Protein AF-A0A524L769-F1 (afdb_monomer_lite)

Sequence (145 aa):
MKTIKKTKAIEHPMEAVLDLDPGTTIVEYTEMLPAEVVKMPEYDAKDEEIEEKIEEVYSTAMGNVATVSDAMDLVEGKYKARIGEVTAAMLNVALGAVREKRELKKHKDQVSTISAGEGGAKTVNNNLIVADRNEILRILADRKA

Secondary structure (DSSP, 8-state):
---EEEEEE---TTGGGTTPPTT--EEEEEE-PPPP--PPPPPPHHHHHHHHHHHHHHHHHHHHHHHHHHHHHTS-HHHHHHHHHHHHHHHHHHHHHHHHHHHHHHHHHHHHHHHSSSS-------------HHHHHHHHHHTT-

Foldseek 3Di:
DDWDKDKAFAADPCCVVVVHDGRRDIDIDTDDDPPDPPPDPDQDPVNVVLVVVLVVLLVVLVVVLVVLVVVLVVDDPVVSVVSVVVSVVVSCVSVVVSVVSVVVVVVVVVVVVCCPPPPGDPPPPVPVPPDDPVVVVVVVVVVVD

Structure (mmCIF, N/CA/C/O backbone):
data_AF-A0A524L769-F1
#
_entry.id   AF-A0A524L769-F1
#
loop_
_atom_site.group_PDB
_atom_site.id
_atom_site.type_symbol
_atom_site.label_atom_id
_atom_site.label_alt_id
_atom_site.label_comp_id
_atom_site.label_asym_id
_atom_site.label_entity_id
_atom_site.label_seq_id
_atom_site.pdbx_PDB_ins_code
_atom_site.Cartn_x
_atom_site.Cartn_y
_atom_site.Cartn_z
_atom_site.occupancy
_atom_site.B_iso_or_equiv
_atom_site.auth_seq_id
_atom_site.auth_comp_id
_atom_site.auth_asym_id
_atom_site.auth_atom_id
_atom_site.pdbx_PDB_model_num
ATOM 1 N N . MET A 1 1 ? 24.247 -9.707 -30.945 1.00 44.47 1 MET A N 1
ATOM 2 C CA . MET A 1 1 ? 25.398 -10.584 -30.625 1.00 44.47 1 MET A CA 1
ATOM 3 C C . MET A 1 1 ? 26.538 -10.258 -31.578 1.00 44.47 1 MET A C 1
ATOM 5 O O . MET A 1 1 ? 26.382 -10.475 -32.772 1.00 44.47 1 MET A O 1
ATOM 9 N N . LYS A 1 2 ? 27.639 -9.673 -31.095 1.00 37.62 2 LYS A N 1
ATOM 10 C CA . LYS A 1 2 ? 28.839 -9.450 -31.917 1.00 37.62 2 LYS A CA 1
ATOM 11 C C . LYS A 1 2 ? 29.809 -10.604 -31.680 1.00 37.62 2 LYS A C 1
ATOM 13 O O . LYS A 1 2 ? 30.390 -10.704 -30.608 1.00 37.62 2 LYS A O 1
ATOM 18 N N . THR A 1 3 ? 29.959 -11.474 -32.669 1.00 39.75 3 THR A N 1
ATOM 19 C CA . THR A 1 3 ? 30.992 -12.511 -32.705 1.00 39.75 3 THR A CA 1
ATOM 20 C C . THR A 1 3 ? 32.289 -11.890 -33.210 1.00 39.75 3 THR A C 1
ATOM 22 O O . THR A 1 3 ? 32.374 -11.461 -34.358 1.00 39.75 3 THR A O 1
ATOM 25 N N . ILE A 1 4 ? 33.303 -11.812 -32.350 1.00 54.12 4 ILE A N 1
ATOM 26 C CA . ILE A 1 4 ? 34.654 -11.404 -32.744 1.00 54.12 4 ILE A CA 1
ATOM 27 C C . ILE A 1 4 ? 35.485 -12.681 -32.832 1.00 54.12 4 ILE A C 1
ATOM 29 O O . ILE A 1 4 ? 35.699 -13.355 -31.829 1.00 54.12 4 ILE A O 1
ATOM 33 N N . LYS A 1 5 ? 35.922 -13.030 -34.044 1.00 46.94 5 LYS A N 1
ATOM 34 C CA . LYS A 1 5 ? 36.807 -14.174 -34.275 1.00 46.94 5 LYS A CA 1
ATOM 35 C C . LYS A 1 5 ? 38.232 -13.786 -33.894 1.00 46.94 5 LYS A C 1
ATOM 37 O O . LYS A 1 5 ? 38.752 -12.799 -34.412 1.00 46.94 5 LYS A O 1
ATOM 42 N N . LYS A 1 6 ? 38.858 -14.548 -33.000 1.00 56.56 6 LYS A N 1
ATOM 43 C CA . LYS A 1 6 ? 40.292 -14.450 -32.716 1.00 56.56 6 LYS A CA 1
ATOM 44 C C . LYS A 1 6 ? 40.941 -15.810 -32.901 1.00 56.56 6 LYS A C 1
ATOM 46 O O . LYS A 1 6 ? 40.326 -16.854 -32.690 1.00 56.56 6 LYS A O 1
ATOM 51 N N . THR A 1 7 ? 42.202 -15.761 -33.288 1.00 51.00 7 THR A N 1
ATOM 52 C CA . THR A 1 7 ? 42.956 -16.919 -33.735 1.00 51.00 7 THR A CA 1
ATOM 53 C C . THR A 1 7 ? 44.138 -17.130 -32.797 1.00 51.00 7 THR A C 1
ATOM 55 O O . THR A 1 7 ? 44.878 -16.181 -32.536 1.00 51.00 7 THR A O 1
ATOM 58 N N . LYS A 1 8 ? 44.314 -18.345 -32.264 1.00 55.34 8 LYS A N 1
ATOM 59 C CA . LYS A 1 8 ? 45.454 -18.689 -31.402 1.00 55.34 8 LYS A CA 1
ATOM 60 C C . LYS A 1 8 ? 46.085 -19.997 -31.875 1.00 55.34 8 LYS A C 1
ATOM 62 O O . LYS A 1 8 ? 45.374 -20.938 -32.214 1.00 55.34 8 LYS A O 1
ATOM 67 N N . ALA A 1 9 ? 47.414 -20.034 -31.901 1.00 57.81 9 ALA A N 1
ATOM 68 C CA . ALA A 1 9 ? 48.171 -21.249 -32.170 1.00 57.81 9 ALA A CA 1
ATOM 69 C C . ALA A 1 9 ? 48.212 -22.119 -30.901 1.00 57.81 9 ALA A C 1
ATOM 71 O O . ALA A 1 9 ? 48.495 -21.605 -29.812 1.00 57.81 9 ALA A O 1
ATOM 72 N N . ILE A 1 10 ? 47.851 -23.396 -31.022 1.00 60.97 10 ILE A N 1
ATOM 73 C CA . ILE A 1 10 ? 47.797 -24.370 -29.922 1.00 60.97 10 ILE A CA 1
ATOM 74 C C . ILE A 1 10 ? 48.469 -25.659 -30.402 1.00 60.97 10 ILE A C 1
ATOM 76 O O . ILE A 1 10 ? 48.276 -26.055 -31.546 1.00 60.97 10 ILE A O 1
ATOM 80 N N . GLU A 1 11 ? 49.219 -26.323 -29.522 1.00 59.72 11 GLU A N 1
ATOM 81 C CA . GLU A 1 11 ? 49.783 -27.653 -29.782 1.00 59.72 11 GLU A CA 1
ATOM 82 C C . GLU A 1 11 ? 48.660 -28.693 -29.874 1.00 59.72 11 GLU A C 1
ATOM 84 O O . GLU A 1 11 ? 47.914 -28.913 -28.913 1.00 59.72 11 GLU A O 1
ATOM 89 N N . HIS A 1 12 ? 48.518 -29.326 -31.040 1.00 64.88 12 HIS A N 1
ATOM 90 C CA . HIS A 1 12 ? 47.491 -30.338 -31.273 1.00 64.88 12 HIS A CA 1
ATOM 91 C C . HIS A 1 12 ? 48.120 -31.740 -31.308 1.00 64.88 12 HIS A C 1
ATOM 93 O O . HIS A 1 12 ? 49.093 -31.957 -32.026 1.00 64.88 12 HIS A O 1
ATOM 99 N N . PRO A 1 13 ? 47.558 -32.750 -30.616 1.00 65.88 13 PRO A N 1
ATOM 100 C CA . PRO A 1 13 ? 48.168 -34.083 -30.521 1.00 65.88 13 PRO A CA 1
ATOM 101 C C . PRO A 1 13 ? 48.284 -34.826 -31.865 1.00 65.88 13 PRO A C 1
ATOM 103 O O . PRO A 1 13 ? 49.026 -35.798 -31.963 1.00 65.88 13 PRO A O 1
ATOM 106 N N . MET A 1 14 ? 47.572 -34.379 -32.908 1.00 65.25 14 MET A N 1
ATOM 107 C CA . MET A 1 14 ? 47.728 -34.910 -34.273 1.00 65.25 14 MET A CA 1
ATOM 108 C C . MET A 1 14 ? 48.871 -34.274 -35.079 1.00 65.25 14 MET A C 1
ATOM 110 O O . MET A 1 14 ? 49.163 -34.776 -36.159 1.00 65.25 14 MET A O 1
ATOM 114 N N . GLU A 1 15 ? 49.540 -33.226 -34.583 1.00 62.12 15 GLU A N 1
ATOM 115 C CA . GLU A 1 15 ? 50.701 -32.620 -35.265 1.00 62.12 15 GLU A CA 1
ATOM 116 C C . GLU A 1 15 ? 51.831 -33.642 -35.448 1.00 62.12 15 GLU A C 1
ATOM 118 O O . GLU A 1 15 ? 52.393 -33.755 -36.533 1.00 62.12 15 GLU A O 1
ATOM 123 N N . ALA A 1 16 ? 52.055 -34.489 -34.437 1.00 60.84 16 ALA A N 1
ATOM 124 C CA . ALA A 1 16 ? 53.049 -35.563 -34.470 1.00 60.84 16 ALA A CA 1
ATOM 125 C C . ALA A 1 16 ? 52.719 -36.705 -35.452 1.00 60.84 16 ALA A C 1
ATOM 127 O O . ALA A 1 16 ? 53.601 -37.476 -35.812 1.00 60.84 16 ALA A O 1
ATOM 128 N N . VAL A 1 17 ? 51.455 -36.848 -35.864 1.00 67.62 17 VAL A N 1
ATOM 129 C CA . VAL A 1 17 ? 51.024 -37.875 -36.833 1.00 67.62 17 VAL A CA 1
ATOM 130 C C . VAL A 1 17 ? 51.077 -37.340 -38.268 1.00 67.62 17 VAL A C 1
ATOM 132 O O . VAL A 1 17 ? 51.152 -38.117 -39.215 1.00 67.62 17 VAL A O 1
ATOM 135 N N . LEU A 1 18 ? 51.030 -36.016 -38.430 1.00 67.50 18 LEU A N 1
ATOM 136 C CA . LEU A 1 18 ? 50.965 -35.329 -39.719 1.00 67.50 18 LEU A CA 1
ATOM 137 C C . LEU A 1 18 ? 52.302 -34.677 -40.125 1.00 67.50 18 LEU A C 1
ATOM 139 O O . LEU A 1 18 ? 52.312 -33.928 -41.099 1.00 67.50 18 LEU A O 1
ATOM 143 N N . ASP A 1 19 ? 53.4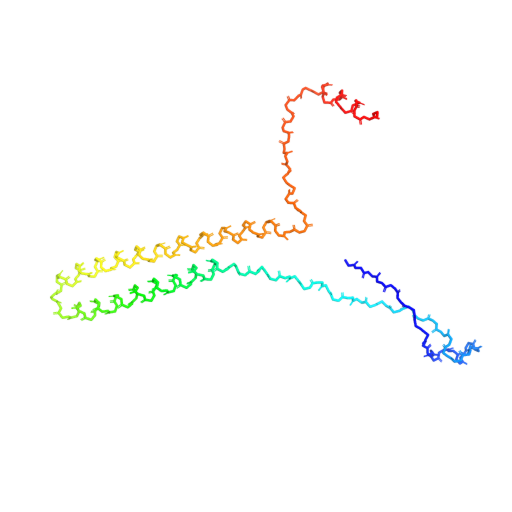00 -34.963 -39.410 1.00 65.19 19 ASP A N 1
ATOM 144 C CA . ASP A 1 19 ? 54.733 -34.355 -39.596 1.00 65.19 19 ASP A CA 1
ATOM 145 C C . ASP A 1 19 ? 54.690 -32.812 -39.634 1.00 65.19 19 ASP A C 1
ATOM 147 O O . ASP A 1 19 ? 55.316 -32.160 -40.471 1.00 65.19 19 ASP A O 1
ATOM 151 N N . LEU A 1 20 ? 53.919 -32.206 -38.725 1.00 68.25 20 LEU A N 1
ATOM 152 C CA . LEU A 1 20 ? 53.838 -30.752 -38.565 1.00 68.25 20 LEU A CA 1
ATOM 153 C C . LEU A 1 20 ? 54.640 -30.296 -37.340 1.00 68.25 20 LEU A C 1
ATOM 155 O O . LEU A 1 20 ? 54.657 -30.979 -36.315 1.00 68.25 20 LEU A O 1
ATOM 159 N N . ASP A 1 21 ? 55.285 -29.129 -37.440 1.00 61.91 21 ASP A N 1
ATOM 160 C CA . ASP A 1 21 ? 56.063 -28.559 -36.335 1.00 61.91 21 ASP A CA 1
ATOM 161 C C . ASP A 1 21 ? 55.159 -28.263 -35.116 1.00 61.91 21 ASP A C 1
ATOM 163 O O . ASP A 1 21 ? 54.046 -27.745 -35.295 1.00 61.91 21 ASP A O 1
ATOM 167 N N . PRO A 1 22 ? 55.613 -28.552 -33.878 1.00 58.53 22 PRO A N 1
ATOM 168 C CA . PRO A 1 22 ? 54.795 -28.398 -32.676 1.00 58.53 22 PRO A CA 1
ATOM 169 C C . PRO A 1 22 ? 54.291 -26.964 -32.483 1.00 58.53 22 PRO A C 1
ATOM 171 O O . PRO A 1 22 ? 55.069 -26.008 -32.506 1.00 58.53 22 PRO A O 1
ATOM 174 N N . GLY A 1 23 ? 52.984 -26.814 -32.268 1.00 60.16 23 GLY A N 1
ATOM 175 C CA . GLY A 1 23 ? 52.353 -25.525 -31.974 1.00 60.16 23 GLY A CA 1
ATOM 176 C C . GLY A 1 23 ? 52.073 -24.666 -33.205 1.00 60.16 23 GLY A C 1
ATOM 177 O O . GLY A 1 23 ? 51.853 -23.461 -33.073 1.00 60.16 23 GLY A O 1
ATOM 178 N N . THR A 1 24 ? 52.068 -25.262 -34.398 1.00 61.75 24 THR A N 1
ATOM 179 C CA . THR A 1 24 ? 51.734 -24.563 -35.648 1.00 61.75 24 THR A CA 1
ATOM 180 C C . THR A 1 24 ? 50.247 -24.634 -36.004 1.00 61.75 24 THR A C 1
ATOM 182 O O . THR A 1 24 ? 49.801 -23.903 -36.892 1.00 61.75 24 THR A O 1
ATOM 185 N N . THR A 1 25 ? 49.440 -25.432 -35.291 1.00 60.19 25 THR A N 1
ATOM 186 C CA . THR A 1 25 ? 47.998 -25.531 -35.544 1.00 60.19 25 THR A CA 1
ATOM 187 C C . THR A 1 25 ? 47.255 -24.297 -35.043 1.00 60.19 25 THR A C 1
ATOM 189 O O . THR A 1 25 ? 47.153 -24.002 -33.851 1.00 60.19 25 THR A O 1
ATOM 192 N N . ILE A 1 26 ? 46.690 -23.571 -36.000 1.00 59.56 26 ILE A N 1
ATOM 193 C CA . ILE A 1 26 ? 45.925 -22.352 -35.786 1.00 59.56 26 ILE A CA 1
ATOM 194 C C . ILE A 1 26 ? 44.456 -22.729 -35.549 1.00 59.56 26 ILE A C 1
ATOM 196 O O . ILE A 1 26 ? 43.769 -23.161 -36.473 1.00 59.56 26 ILE A O 1
ATOM 200 N N . VAL A 1 27 ? 43.959 -22.549 -34.322 1.00 58.06 27 VAL A N 1
ATOM 201 C CA . VAL A 1 27 ? 42.560 -22.841 -33.967 1.00 58.06 27 VAL A CA 1
ATOM 202 C C . VAL A 1 27 ? 41.785 -21.531 -33.784 1.00 58.06 27 VAL A C 1
ATOM 204 O O . VAL A 1 27 ? 42.218 -20.619 -33.072 1.00 58.06 27 VAL A O 1
ATOM 207 N N . GLU A 1 28 ? 40.626 -21.419 -34.441 1.00 51.47 28 GLU A N 1
ATOM 208 C CA . GLU A 1 28 ? 39.678 -20.319 -34.232 1.00 51.47 28 GLU A CA 1
ATOM 209 C C . GLU A 1 28 ? 38.855 -20.595 -32.966 1.00 51.47 28 GLU A C 1
ATOM 211 O O . GLU A 1 28 ? 38.049 -21.525 -32.933 1.00 51.47 28 GLU A O 1
ATOM 216 N N . TYR A 1 29 ? 39.031 -19.785 -31.920 1.00 55.81 29 TYR A N 1
ATOM 217 C CA . TYR A 1 29 ? 38.182 -19.848 -30.730 1.00 55.81 29 TYR A CA 1
ATOM 218 C C . TYR A 1 29 ? 37.183 -18.688 -30.753 1.00 55.81 29 TYR A C 1
ATOM 220 O O . TYR A 1 29 ? 37.550 -17.528 -30.953 1.00 55.81 29 TYR A O 1
ATOM 228 N N . THR A 1 30 ? 35.899 -19.003 -30.579 1.00 50.88 30 THR A N 1
ATOM 229 C CA . THR A 1 30 ? 34.820 -18.007 -30.567 1.00 50.88 30 THR A CA 1
ATOM 230 C C . THR A 1 30 ? 34.489 -17.658 -29.120 1.00 50.88 30 THR A C 1
ATOM 232 O O . THR A 1 30 ? 33.782 -18.403 -28.447 1.00 50.88 30 THR A O 1
ATOM 235 N N . GLU A 1 31 ? 34.988 -16.524 -28.627 1.00 50.75 31 GLU A N 1
ATOM 236 C CA . GLU A 1 31 ? 34.566 -15.993 -27.328 1.00 50.75 31 GLU A CA 1
ATOM 237 C C . GLU A 1 31 ? 33.164 -15.385 -27.453 1.00 50.75 31 GLU A C 1
ATOM 239 O O . GLU A 1 31 ? 32.954 -14.388 -28.149 1.00 50.75 31 GLU A O 1
ATOM 244 N N . MET A 1 32 ? 32.185 -15.992 -26.776 1.00 48.03 32 MET A N 1
ATOM 245 C CA . MET A 1 32 ? 30.890 -15.357 -26.552 1.00 48.03 32 MET A CA 1
ATOM 246 C C . MET A 1 32 ? 31.055 -14.324 -25.436 1.00 48.03 32 MET A C 1
ATOM 248 O O . MET A 1 32 ? 31.162 -14.681 -24.265 1.00 48.03 32 MET A O 1
ATOM 252 N N . LEU A 1 33 ? 31.079 -13.038 -25.790 1.00 54.78 33 LEU A N 1
ATOM 253 C CA . LEU A 1 33 ? 30.897 -11.974 -24.804 1.00 54.78 33 LEU A CA 1
ATOM 254 C C . LEU A 1 33 ? 29.509 -12.158 -24.158 1.00 54.78 33 LEU A C 1
ATOM 256 O O . LEU A 1 33 ? 28.531 -12.306 -24.902 1.00 54.78 33 LEU A O 1
ATOM 260 N N . PRO A 1 34 ? 29.392 -12.171 -22.817 1.00 51.56 34 PRO A N 1
ATOM 261 C CA . PRO A 1 34 ? 28.091 -12.205 -22.165 1.00 51.56 34 PRO A CA 1
ATOM 262 C C . PRO A 1 34 ? 27.284 -10.986 -22.615 1.00 51.56 34 PRO A C 1
ATOM 264 O O . PRO A 1 34 ? 27.828 -9.888 -22.751 1.00 51.56 34 PRO A O 1
ATOM 267 N N . ALA A 1 35 ? 26.002 -11.210 -22.912 1.00 55.25 35 ALA A N 1
ATOM 268 C CA . ALA A 1 35 ? 25.076 -10.164 -23.318 1.00 55.25 35 ALA A CA 1
ATOM 269 C C . ALA A 1 35 ? 25.162 -8.986 -22.339 1.00 55.25 35 ALA A C 1
ATOM 271 O O . ALA A 1 35 ? 25.220 -9.190 -21.126 1.00 55.25 35 ALA A O 1
ATOM 272 N N . GLU A 1 36 ? 25.214 -7.777 -22.894 1.00 58.53 36 GLU A N 1
ATOM 273 C CA . GLU A 1 36 ? 25.216 -6.523 -22.152 1.00 58.53 36 GLU A CA 1
ATOM 274 C C . GLU A 1 36 ? 24.122 -6.597 -21.083 1.00 58.53 36 GLU A C 1
ATOM 276 O O . GLU A 1 36 ? 22.958 -6.855 -21.397 1.00 58.53 36 GLU A O 1
ATOM 281 N N . VAL A 1 37 ? 24.529 -6.510 -19.813 1.00 56.38 37 VAL A N 1
ATOM 282 C CA . VAL A 1 37 ? 23.626 -6.613 -18.666 1.00 56.38 37 VAL A CA 1
ATOM 283 C C . VAL A 1 37 ? 22.526 -5.589 -18.889 1.00 56.38 37 VAL A C 1
ATOM 285 O O . VAL A 1 37 ? 22.801 -4.389 -18.890 1.00 56.38 37 VAL A O 1
ATOM 288 N N . VAL A 1 38 ? 21.305 -6.071 -19.131 1.00 55.56 38 VAL A N 1
ATOM 289 C CA . VAL A 1 38 ? 20.113 -5.234 -19.255 1.00 55.56 38 VAL A CA 1
ATOM 290 C C . VAL A 1 38 ? 20.066 -4.396 -17.987 1.00 55.56 38 VAL A C 1
ATOM 292 O O . VAL A 1 38 ? 19.811 -4.925 -16.903 1.00 55.56 38 VAL A O 1
ATOM 295 N N . LYS A 1 39 ? 20.418 -3.112 -18.100 1.00 55.25 39 LYS A N 1
ATOM 296 C CA . LYS A 1 39 ? 20.390 -2.193 -16.968 1.00 55.25 39 LYS A CA 1
ATOM 297 C C . LYS A 1 39 ? 18.958 -2.194 -16.457 1.00 55.25 39 LYS A C 1
ATOM 299 O O . LYS A 1 39 ? 18.042 -1.846 -17.203 1.00 55.25 39 LYS A O 1
ATOM 304 N N . MET A 1 40 ? 18.767 -2.646 -15.218 1.00 53.84 40 MET A N 1
ATOM 305 C CA . MET A 1 40 ? 17.486 -2.465 -14.544 1.00 53.84 40 MET A CA 1
ATOM 306 C C . MET A 1 40 ? 17.141 -0.975 -14.616 1.00 53.84 40 MET A C 1
ATOM 308 O O . MET A 1 40 ? 18.054 -0.153 -14.487 1.00 53.84 40 MET A O 1
ATOM 312 N N . PRO A 1 41 ? 15.872 -0.618 -14.873 1.00 60.44 41 PRO A N 1
ATOM 313 C CA . PRO A 1 41 ? 15.476 0.779 -14.872 1.00 60.44 41 PRO A CA 1
ATOM 314 C C . PRO A 1 41 ? 15.866 1.376 -13.517 1.00 60.44 41 PRO A C 1
ATOM 316 O O . PRO A 1 41 ? 15.485 0.847 -12.472 1.00 60.44 41 PRO A O 1
ATOM 319 N N . GLU A 1 42 ? 16.694 2.419 -13.541 1.00 61.12 42 GLU A N 1
ATOM 320 C CA . GLU A 1 42 ? 17.061 3.157 -12.336 1.00 61.12 42 GLU A CA 1
ATOM 321 C C . GLU A 1 42 ? 15.774 3.734 -11.737 1.00 61.12 42 GLU A C 1
ATOM 323 O O . GLU A 1 42 ? 15.000 4.395 -12.435 1.00 61.12 42 GLU A O 1
ATOM 328 N N . TYR A 1 43 ? 15.519 3.435 -10.462 1.00 59.28 43 TYR A N 1
ATOM 329 C CA . TYR A 1 43 ? 14.464 4.100 -9.705 1.00 59.28 43 TYR A CA 1
ATOM 330 C C . TYR A 1 43 ? 14.763 5.602 -9.705 1.00 59.28 43 TYR A C 1
ATOM 332 O O . TYR A 1 43 ? 15.849 6.021 -9.305 1.00 59.28 43 TYR A O 1
ATOM 340 N N . ASP A 1 44 ? 13.818 6.410 -10.183 1.00 70.00 44 ASP A N 1
ATOM 341 C CA . ASP A 1 44 ? 13.911 7.864 -10.071 1.00 70.00 44 ASP A CA 1
ATOM 342 C C . ASP A 1 44 ? 13.810 8.237 -8.582 1.00 70.00 44 ASP A C 1
ATOM 344 O O . ASP A 1 44 ? 13.032 7.630 -7.842 1.00 70.00 44 ASP A O 1
ATOM 348 N N . ALA A 1 45 ? 14.539 9.263 -8.139 1.00 69.94 45 ALA A N 1
ATOM 349 C CA . ALA A 1 45 ? 14.466 9.781 -6.769 1.00 69.94 45 ALA A CA 1
ATOM 350 C C . ALA A 1 45 ? 13.020 10.125 -6.353 1.00 69.94 45 ALA A C 1
ATOM 352 O O . ALA A 1 45 ? 12.653 10.044 -5.184 1.00 69.94 45 ALA A O 1
ATOM 353 N N . LYS A 1 46 ? 12.165 10.462 -7.327 1.00 69.00 46 LYS A N 1
ATOM 354 C CA . LYS A 1 46 ? 10.729 10.677 -7.102 1.00 69.00 46 LYS A CA 1
ATOM 355 C C . LYS A 1 46 ? 9.939 9.397 -6.840 1.00 69.00 46 LYS A C 1
ATOM 357 O O . LYS A 1 46 ? 8.925 9.456 -6.151 1.00 69.00 46 LYS A O 1
ATOM 362 N N . ASP A 1 47 ? 10.344 8.267 -7.411 1.00 72.62 47 ASP A N 1
ATOM 363 C CA . ASP A 1 47 ? 9.671 6.987 -7.175 1.00 72.62 47 ASP A CA 1
ATOM 364 C C . ASP A 1 47 ? 9.975 6.471 -5.765 1.00 72.62 47 ASP A C 1
ATOM 366 O O . ASP A 1 47 ? 9.068 5.975 -5.099 1.00 72.62 47 ASP A O 1
ATOM 370 N N . GLU A 1 48 ? 11.206 6.673 -5.288 1.00 78.31 48 GLU A N 1
ATOM 371 C CA . GLU A 1 48 ? 11.609 6.402 -3.902 1.00 78.31 48 GLU A CA 1
ATOM 372 C C . GLU A 1 48 ? 10.832 7.286 -2.909 1.00 78.31 48 GLU A C 1
ATOM 374 O O . GLU A 1 48 ? 10.212 6.769 -1.982 1.00 78.31 48 GLU A O 1
ATOM 379 N N . GLU A 1 49 ? 10.728 8.595 -3.171 1.00 75.62 49 GLU A N 1
ATOM 380 C CA . GLU A 1 49 ? 9.930 9.528 -2.354 1.00 75.62 49 GLU A CA 1
ATOM 381 C C . GLU A 1 49 ? 8.434 9.143 -2.308 1.00 75.62 49 GLU A C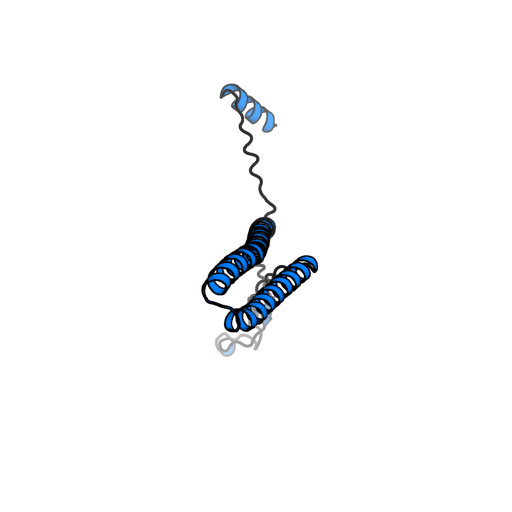 1
ATOM 383 O O . GLU A 1 49 ? 7.751 9.322 -1.296 1.00 75.62 49 GLU A O 1
ATOM 388 N N . ILE A 1 50 ? 7.880 8.627 -3.411 1.00 76.50 50 ILE A N 1
ATOM 389 C CA . ILE A 1 50 ? 6.486 8.163 -3.454 1.00 76.50 50 ILE A CA 1
ATOM 390 C C . ILE A 1 50 ? 6.306 6.897 -2.616 1.00 76.50 50 ILE A C 1
ATOM 392 O O . ILE A 1 50 ? 5.281 6.770 -1.944 1.00 76.50 50 ILE A O 1
ATOM 396 N N . GLU A 1 51 ? 7.262 5.972 -2.662 1.00 79.69 51 GLU A N 1
ATOM 397 C CA . GLU A 1 51 ? 7.221 4.721 -1.905 1.00 79.69 51 GLU A CA 1
ATOM 398 C C . GLU A 1 51 ? 7.345 4.978 -0.400 1.00 79.69 51 GLU A C 1
ATOM 400 O O . GLU A 1 51 ? 6.516 4.487 0.367 1.00 79.69 51 GLU A O 1
ATOM 405 N N . GLU A 1 52 ? 8.263 5.860 -0.001 1.00 84.62 52 GLU A N 1
ATOM 406 C CA . GLU A 1 52 ? 8.419 6.309 1.386 1.00 84.62 52 GLU A CA 1
ATOM 407 C C . GLU A 1 52 ? 7.126 6.949 1.915 1.00 84.62 52 GLU A C 1
ATOM 409 O O . GLU A 1 52 ? 6.604 6.552 2.956 1.00 84.62 52 GLU A O 1
ATOM 414 N N . LYS A 1 53 ? 6.514 7.865 1.150 1.00 81.25 53 LYS A N 1
ATOM 415 C CA . LYS A 1 53 ? 5.230 8.483 1.534 1.00 81.25 53 LYS A CA 1
ATOM 416 C C . LYS A 1 53 ? 4.082 7.478 1.615 1.00 81.25 53 LYS A C 1
ATOM 418 O O . LYS A 1 53 ? 3.138 7.688 2.374 1.00 81.25 53 LYS A O 1
ATOM 423 N N . ILE A 1 54 ? 4.094 6.420 0.804 1.00 83.25 54 ILE A N 1
ATOM 424 C CA . ILE A 1 54 ? 3.082 5.358 0.883 1.00 83.25 54 ILE A CA 1
ATOM 425 C C . ILE A 1 54 ? 3.243 4.577 2.189 1.00 83.25 54 ILE A C 1
ATOM 427 O O . ILE A 1 54 ? 2.246 4.310 2.864 1.00 83.25 54 ILE A O 1
ATOM 431 N N . GLU A 1 55 ? 4.477 4.235 2.551 1.00 84.69 55 GLU A N 1
ATOM 432 C CA . GLU A 1 55 ? 4.788 3.533 3.793 1.00 84.69 55 GLU A CA 1
ATOM 433 C C . GLU A 1 55 ? 4.475 4.393 5.027 1.00 84.69 55 GLU A C 1
ATOM 435 O O . GLU A 1 55 ? 3.876 3.909 5.992 1.00 84.69 55 GLU A O 1
ATOM 440 N N . GLU A 1 56 ? 4.763 5.693 4.968 1.00 87.06 56 GLU A N 1
ATOM 441 C CA . GLU A 1 56 ? 4.404 6.662 6.006 1.00 87.06 56 GLU A CA 1
ATOM 442 C C . GLU A 1 56 ? 2.880 6.754 6.189 1.00 87.06 56 GLU A C 1
ATOM 444 O O . GLU A 1 56 ? 2.370 6.647 7.307 1.00 87.06 56 GLU A O 1
ATOM 449 N N . VAL A 1 57 ? 2.115 6.889 5.098 1.00 85.69 57 VAL A N 1
ATOM 450 C CA . VAL A 1 57 ? 0.644 6.957 5.165 1.00 85.69 57 VAL A CA 1
ATOM 451 C C . VAL A 1 57 ? 0.058 5.652 5.702 1.00 85.69 57 VAL A C 1
ATOM 453 O O . VAL A 1 57 ? -0.868 5.684 6.514 1.00 85.69 57 VAL A O 1
ATOM 456 N N . TYR A 1 58 ? 0.596 4.503 5.289 1.00 85.81 58 TYR A N 1
ATOM 457 C CA . TYR A 1 58 ? 0.149 3.200 5.773 1.00 85.81 58 TYR A CA 1
ATOM 458 C C . TYR A 1 58 ? 0.440 3.006 7.265 1.00 85.81 58 TYR A C 1
ATOM 460 O O . TYR A 1 58 ? -0.460 2.638 8.023 1.00 85.81 58 TYR A O 1
ATOM 468 N N . SER A 1 59 ? 1.671 3.283 7.700 1.00 87.88 59 SER A N 1
ATOM 469 C CA . SER A 1 59 ? 2.074 3.153 9.104 1.00 87.88 59 SER A CA 1
ATOM 470 C C . SER A 1 59 ? 1.291 4.108 10.005 1.00 87.88 59 SER A C 1
ATOM 472 O O . SER A 1 59 ? 0.774 3.687 11.039 1.00 87.88 59 SER A O 1
ATOM 474 N N . THR A 1 60 ? 1.094 5.354 9.570 1.00 87.81 60 THR A N 1
ATOM 475 C CA . THR A 1 60 ? 0.288 6.349 10.290 1.00 87.81 60 THR A CA 1
ATOM 476 C C . THR A 1 60 ? -1.180 5.929 10.378 1.00 87.81 60 THR A C 1
ATOM 478 O O . THR A 1 60 ? -1.787 6.016 11.446 1.00 87.81 60 THR A O 1
ATOM 481 N N . ALA A 1 61 ? -1.769 5.430 9.285 1.00 85.56 61 ALA A N 1
ATOM 482 C CA . ALA A 1 61 ? -3.153 4.959 9.284 1.00 85.56 61 ALA A CA 1
ATOM 483 C C . ALA A 1 61 ? -3.348 3.753 10.216 1.00 85.56 61 ALA A C 1
ATOM 485 O O . ALA A 1 61 ? -4.290 3.740 11.006 1.00 85.56 61 ALA A O 1
ATOM 486 N N . MET A 1 62 ? -2.444 2.771 10.172 1.00 87.56 62 MET A N 1
ATOM 487 C CA . MET A 1 62 ? -2.502 1.599 11.052 1.00 87.56 62 MET A CA 1
ATOM 488 C C . MET A 1 62 ? -2.256 1.965 12.519 1.00 87.56 62 MET A C 1
ATOM 490 O O . MET A 1 62 ? -2.958 1.462 13.395 1.00 87.56 62 MET A O 1
ATOM 494 N N . GLY A 1 63 ? -1.331 2.890 12.793 1.00 88.94 63 GLY A N 1
ATOM 495 C CA . GLY A 1 63 ? -1.101 3.424 14.136 1.00 88.94 63 GLY A CA 1
ATOM 496 C C . GLY A 1 63 ? -2.337 4.128 14.701 1.00 88.94 63 GLY A C 1
ATOM 497 O O . GLY A 1 63 ? -2.719 3.894 15.846 1.00 88.94 63 GLY A O 1
ATOM 498 N N . ASN A 1 64 ? -3.028 4.924 13.882 1.00 86.75 64 ASN A N 1
ATOM 499 C CA . ASN A 1 64 ? -4.278 5.575 14.279 1.00 86.75 64 ASN A CA 1
ATOM 500 C C . ASN A 1 64 ? -5.410 4.571 14.530 1.00 86.75 64 ASN A C 1
ATOM 502 O O . ASN A 1 64 ? -6.188 4.744 15.462 1.00 86.75 64 ASN A O 1
ATOM 506 N N . VAL A 1 65 ? -5.512 3.502 13.737 1.00 88.56 65 VAL A N 1
ATOM 507 C CA . VAL A 1 65 ? -6.511 2.458 14.004 1.00 88.56 65 VAL A CA 1
ATOM 508 C C . VAL A 1 65 ? -6.202 1.707 15.293 1.00 88.56 65 VAL A C 1
ATOM 510 O O . VAL A 1 65 ? -7.136 1.412 16.033 1.00 88.56 65 VAL A O 1
ATOM 513 N N . ALA A 1 66 ? -4.933 1.441 15.606 1.00 87.94 66 ALA A N 1
ATOM 514 C CA . ALA A 1 66 ? -4.556 0.819 16.873 1.00 87.94 66 ALA A CA 1
ATOM 515 C C . ALA A 1 66 ? -4.967 1.687 18.075 1.00 87.94 66 ALA A C 1
ATOM 517 O O . ALA A 1 66 ? -5.682 1.212 18.953 1.00 87.94 66 ALA A O 1
ATOM 518 N N . THR A 1 67 ? -4.630 2.982 18.066 1.00 89.06 67 THR A N 1
ATOM 519 C CA . THR A 1 67 ? -4.993 3.894 19.167 1.00 89.06 67 THR A CA 1
ATOM 520 C C . THR A 1 67 ? -6.505 4.058 19.320 1.00 89.06 67 THR A C 1
ATOM 522 O O . THR A 1 67 ? -7.023 4.093 20.438 1.00 89.06 67 THR A O 1
ATOM 525 N N . VAL A 1 68 ? -7.242 4.118 18.207 1.00 87.06 68 VAL A N 1
ATOM 526 C CA . VAL A 1 68 ? -8.707 4.187 18.240 1.00 87.06 68 VAL A CA 1
ATOM 527 C C . VAL A 1 68 ? -9.318 2.862 18.692 1.00 87.06 68 VAL A C 1
ATOM 529 O O . VAL A 1 68 ? -10.321 2.884 19.399 1.00 87.06 68 VAL A O 1
ATOM 532 N N . SER A 1 69 ? -8.719 1.719 18.350 1.00 86.25 69 SER A N 1
ATOM 533 C CA . SER A 1 69 ? -9.183 0.402 18.808 1.00 86.25 69 SER A CA 1
ATOM 534 C C . SER A 1 69 ? -9.044 0.261 20.323 1.00 86.25 69 SER A C 1
ATOM 536 O O . SER A 1 69 ? -10.006 -0.135 20.979 1.00 86.25 69 SER A O 1
ATOM 538 N N . ASP A 1 70 ? -7.917 0.699 20.887 1.00 87.31 70 ASP A N 1
ATOM 539 C CA . ASP A 1 70 ? -7.705 0.722 22.339 1.00 87.31 70 ASP A CA 1
ATOM 540 C C . ASP A 1 70 ? -8.731 1.629 23.040 1.00 87.31 70 ASP A C 1
ATOM 542 O O . ASP A 1 70 ? -9.322 1.267 24.060 1.00 87.31 70 ASP A O 1
ATOM 546 N N . ALA A 1 71 ? -9.012 2.804 22.464 1.00 84.94 71 ALA A N 1
ATOM 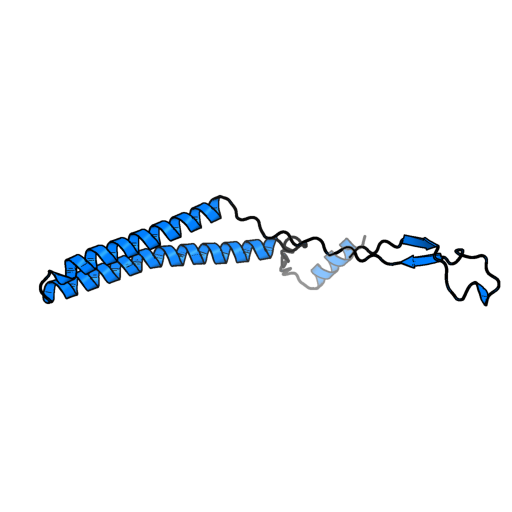547 C CA . ALA A 1 71 ? -10.033 3.710 22.986 1.00 84.94 71 ALA A CA 1
ATOM 548 C C . ALA A 1 71 ? -11.458 3.140 22.844 1.00 84.94 71 ALA A C 1
ATOM 550 O O . ALA A 1 71 ? -12.310 3.379 23.700 1.00 84.94 71 ALA A O 1
ATOM 551 N N . MET A 1 72 ? -11.733 2.372 21.786 1.00 85.69 72 MET A N 1
ATOM 552 C CA . MET A 1 72 ? -13.032 1.742 21.529 1.00 85.69 72 MET A CA 1
ATOM 553 C C . MET A 1 72 ? -13.381 0.652 22.545 1.00 85.69 72 MET A C 1
ATOM 555 O O . MET A 1 72 ? -14.567 0.394 22.765 1.00 85.69 72 MET A O 1
ATOM 559 N N . ASP A 1 73 ? -12.394 0.011 23.166 1.00 84.31 73 ASP A N 1
ATOM 560 C CA . ASP A 1 73 ? -12.633 -1.012 24.187 1.00 84.31 73 ASP A CA 1
ATOM 561 C C . ASP A 1 73 ? -13.169 -0.441 25.505 1.00 84.31 73 ASP A C 1
ATOM 563 O O . ASP A 1 73 ? -13.844 -1.150 26.250 1.00 84.31 73 ASP A O 1
ATOM 567 N N . LEU A 1 74 ? -12.969 0.855 25.747 1.00 86.50 74 LEU A N 1
ATOM 568 C CA . LEU A 1 74 ? -13.452 1.564 26.935 1.00 86.50 74 LEU A CA 1
ATOM 569 C C . LEU A 1 74 ? -14.876 2.127 26.776 1.00 86.50 74 LEU A C 1
ATOM 571 O O . LEU A 1 74 ? -15.435 2.679 27.723 1.00 86.50 74 LEU A O 1
ATOM 575 N N . VAL A 1 75 ? -15.460 2.026 25.580 1.00 84.94 75 VAL A N 1
ATOM 576 C CA . VAL A 1 75 ? -16.690 2.732 25.201 1.00 84.94 75 VAL A CA 1
ATOM 577 C C . VAL A 1 75 ? -17.883 1.773 25.111 1.00 84.94 75 VAL A C 1
ATOM 579 O O . VAL A 1 75 ? -17.767 0.634 24.660 1.00 84.94 75 VAL A O 1
ATOM 582 N N . GLU A 1 76 ? -19.072 2.248 25.503 1.00 82.94 76 GLU A N 1
ATOM 583 C CA . GLU A 1 76 ? -20.319 1.477 25.422 1.00 82.94 76 GLU A CA 1
ATOM 584 C C . GLU A 1 76 ? -20.625 0.980 23.996 1.00 82.94 76 GLU A C 1
ATOM 586 O O . GLU A 1 76 ? -20.400 1.679 23.003 1.00 82.94 76 GLU A O 1
ATOM 591 N N . GLY A 1 77 ? -21.237 -0.206 23.888 1.00 83.44 77 GLY A N 1
ATOM 592 C CA . GLY A 1 77 ? -21.408 -0.932 22.621 1.00 83.44 77 GLY A CA 1
ATOM 593 C C . GLY A 1 77 ? -22.066 -0.143 21.477 1.00 83.44 77 GLY A C 1
ATOM 594 O O . GLY A 1 77 ? -21.683 -0.307 20.320 1.00 83.44 77 GLY A O 1
ATOM 595 N N . LYS A 1 78 ? -23.006 0.767 21.776 1.00 85.75 78 LYS A N 1
ATOM 596 C CA . LYS A 1 78 ? -23.662 1.608 20.755 1.00 85.75 78 LYS A CA 1
ATOM 597 C C . LYS A 1 78 ? -22.703 2.626 20.129 1.00 85.75 78 LYS A C 1
ATOM 599 O O . LYS A 1 78 ? -22.730 2.833 18.917 1.00 85.75 78 LYS A O 1
ATOM 604 N N . TYR A 1 79 ? -21.866 3.265 20.942 1.00 85.56 79 TYR A N 1
ATOM 605 C CA . TYR A 1 79 ? -20.864 4.215 20.460 1.00 85.56 79 TYR A CA 1
ATOM 606 C C . TYR A 1 79 ? -19.671 3.480 19.850 1.00 85.56 79 TYR A C 1
ATOM 608 O O . TYR A 1 79 ? -19.161 3.924 18.827 1.00 85.56 79 TYR A O 1
ATOM 616 N N . LYS A 1 80 ? -19.309 2.309 20.389 1.00 87.12 80 LYS A N 1
ATOM 617 C CA . LYS A 1 80 ? -18.288 1.423 19.821 1.00 87.12 80 LYS A CA 1
ATOM 618 C C . LYS A 1 80 ? -18.599 1.047 18.371 1.00 87.12 80 LYS A C 1
ATOM 620 O O . LYS A 1 80 ? -17.735 1.188 17.515 1.00 87.12 80 LYS A O 1
ATOM 625 N N . ALA A 1 81 ? -19.836 0.651 18.068 1.00 85.69 81 ALA A N 1
ATOM 626 C CA . ALA A 1 81 ? -20.238 0.324 16.697 1.00 85.69 81 ALA A CA 1
ATOM 627 C C . ALA A 1 81 ? -20.103 1.523 15.740 1.00 85.69 81 ALA A C 1
ATOM 629 O O . ALA A 1 81 ? -19.544 1.386 14.655 1.00 85.69 81 ALA A O 1
ATOM 630 N N . ARG A 1 82 ? -20.547 2.715 16.166 1.00 86.12 82 ARG A N 1
ATOM 631 C CA . ARG A 1 82 ? -20.432 3.946 15.367 1.00 86.12 82 ARG A CA 1
ATOM 632 C C . ARG A 1 82 ? -18.975 4.361 15.152 1.00 86.12 82 ARG A C 1
ATOM 634 O O . ARG A 1 82 ? -18.614 4.744 14.046 1.00 86.12 82 ARG A O 1
ATOM 641 N N . ILE A 1 83 ? -18.146 4.303 16.194 1.00 85.44 83 ILE A N 1
ATOM 642 C CA . ILE A 1 83 ? -16.719 4.626 16.083 1.00 85.44 83 ILE A CA 1
ATOM 643 C C . ILE A 1 83 ? -16.042 3.610 15.159 1.00 85.44 83 ILE A C 1
ATOM 645 O O . ILE A 1 83 ? -15.313 4.018 14.267 1.00 85.44 83 ILE A O 1
ATOM 649 N N . GLY A 1 84 ? -16.356 2.318 15.278 1.00 86.94 84 GLY A N 1
ATOM 650 C CA . GLY A 1 84 ? -15.834 1.284 14.383 1.00 86.94 84 GLY A CA 1
ATOM 651 C C . GLY A 1 84 ? -16.187 1.514 12.912 1.00 86.94 84 GLY A C 1
ATOM 652 O O . GLY A 1 84 ? -15.326 1.367 12.049 1.00 86.94 84 GLY A O 1
ATOM 653 N N . GLU A 1 85 ? -17.419 1.935 12.620 1.00 87.81 85 GLU A N 1
ATOM 654 C CA . GLU A 1 85 ? -17.852 2.277 11.260 1.00 87.81 85 GLU A CA 1
ATOM 655 C C . GLU A 1 85 ? -17.073 3.474 10.691 1.00 87.81 85 GLU A C 1
ATOM 657 O O . GLU A 1 85 ? -16.558 3.410 9.572 1.00 87.81 85 GLU A O 1
ATOM 662 N N . VAL A 1 86 ? -16.923 4.546 11.477 1.00 88.75 86 VAL A N 1
ATOM 663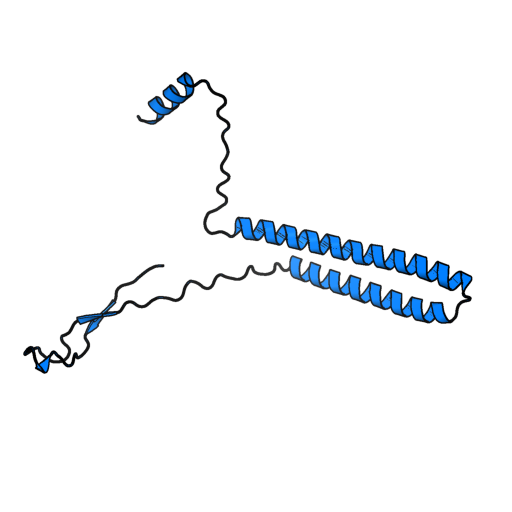 C CA . VAL A 1 86 ? -16.166 5.741 11.069 1.00 88.75 86 VAL A CA 1
ATOM 664 C C . VAL A 1 86 ? -14.687 5.410 10.868 1.00 88.75 86 VAL A C 1
ATOM 666 O O . VAL A 1 86 ? -14.105 5.796 9.856 1.00 88.75 86 VAL A O 1
ATOM 669 N N . THR A 1 87 ? -14.084 4.642 11.776 1.00 88.12 87 THR A N 1
ATOM 670 C CA . THR A 1 87 ? -12.683 4.212 11.673 1.00 88.12 87 THR A CA 1
ATOM 671 C C . THR A 1 87 ? -12.457 3.330 10.447 1.00 88.12 87 THR A C 1
ATOM 673 O O . THR A 1 87 ? -11.478 3.520 9.726 1.00 88.12 87 THR A O 1
ATOM 676 N N . ALA A 1 88 ? -13.383 2.416 10.142 1.00 88.12 88 ALA A N 1
ATOM 677 C CA . ALA A 1 88 ? -13.322 1.601 8.932 1.00 88.12 88 ALA A CA 1
ATOM 678 C C . ALA A 1 88 ? -13.436 2.452 7.655 1.00 88.12 88 ALA A C 1
ATOM 680 O O . ALA A 1 88 ? -12.723 2.205 6.681 1.00 88.12 88 ALA A O 1
ATOM 681 N N . ALA A 1 89 ? -14.290 3.481 7.652 1.00 89.06 89 ALA A N 1
ATOM 682 C CA . ALA A 1 89 ? -14.387 4.421 6.539 1.00 89.06 89 ALA A CA 1
ATOM 683 C C . ALA A 1 89 ? -13.088 5.229 6.359 1.00 89.06 89 ALA A C 1
ATOM 685 O O . ALA A 1 89 ? -12.584 5.331 5.241 1.00 89.06 89 ALA A O 1
ATOM 686 N N . MET A 1 90 ? -12.499 5.735 7.449 1.00 87.06 90 MET A N 1
ATOM 687 C CA . MET A 1 90 ? -11.223 6.463 7.414 1.00 87.06 90 MET A CA 1
ATOM 688 C C . MET A 1 90 ? -10.075 5.585 6.902 1.00 87.06 90 MET A C 1
ATOM 690 O O . MET A 1 90 ? -9.307 6.026 6.045 1.00 87.06 90 MET A O 1
ATOM 694 N N . LEU A 1 91 ? -9.989 4.330 7.359 1.00 87.69 91 LEU A N 1
ATOM 695 C CA . LEU A 1 91 ? -8.994 3.371 6.874 1.00 87.69 91 LEU A CA 1
ATOM 696 C C . LEU A 1 91 ? -9.176 3.094 5.372 1.00 87.69 91 LEU A C 1
ATOM 698 O O . LEU A 1 91 ? -8.199 3.081 4.628 1.00 87.69 91 LEU A O 1
ATOM 702 N N . ASN A 1 92 ? -10.413 2.915 4.902 1.00 88.75 92 ASN A N 1
ATOM 703 C CA . ASN A 1 92 ? -10.686 2.678 3.483 1.00 88.75 92 ASN A CA 1
ATOM 704 C C . ASN A 1 92 ? -10.279 3.860 2.595 1.00 88.75 92 ASN A C 1
ATOM 706 O O . ASN A 1 92 ? -9.743 3.638 1.512 1.00 88.75 92 ASN A O 1
ATOM 710 N N . VAL A 1 93 ? -10.482 5.100 3.049 1.00 87.50 93 VAL A N 1
ATOM 711 C CA . VAL A 1 93 ? -10.032 6.298 2.320 1.00 87.50 93 VAL A CA 1
ATOM 712 C C . VAL A 1 93 ? -8.504 6.367 2.278 1.00 87.50 93 VAL A C 1
ATOM 714 O O . VAL A 1 93 ? -7.928 6.558 1.207 1.00 87.50 93 VAL A O 1
ATOM 717 N N . ALA A 1 94 ? -7.835 6.141 3.414 1.00 82.31 94 ALA A N 1
ATOM 718 C CA . ALA A 1 94 ? -6.374 6.151 3.490 1.00 82.31 94 ALA A CA 1
ATOM 719 C C . ALA A 1 94 ? -5.738 5.063 2.602 1.00 82.31 94 ALA A C 1
ATOM 721 O O . ALA A 1 94 ? -4.821 5.337 1.827 1.00 82.31 94 ALA A O 1
ATOM 722 N N . LEU A 1 95 ? -6.267 3.836 2.647 1.00 85.19 95 LEU A N 1
ATOM 723 C CA . LEU A 1 95 ? -5.813 2.729 1.800 1.00 85.19 95 LEU A CA 1
ATOM 724 C C . LEU A 1 95 ? -6.204 2.916 0.326 1.00 85.19 95 LEU A C 1
ATOM 726 O O . LEU A 1 95 ? -5.493 2.435 -0.556 1.00 85.19 95 LEU A O 1
ATOM 730 N N . GLY A 1 96 ? -7.304 3.618 0.044 1.00 85.88 96 GLY A N 1
ATOM 731 C CA . GLY A 1 96 ? -7.711 4.009 -1.305 1.00 85.88 96 GLY A CA 1
ATOM 732 C C . GLY A 1 96 ? -6.678 4.916 -1.972 1.00 85.88 96 GLY A C 1
ATOM 733 O O . GLY A 1 96 ? -6.209 4.602 -3.063 1.00 85.88 96 GLY A O 1
ATOM 734 N N . ALA A 1 97 ? -6.220 5.954 -1.268 1.00 81.38 97 ALA A N 1
ATOM 735 C CA . ALA A 1 97 ? -5.167 6.847 -1.759 1.00 81.38 97 ALA A CA 1
ATOM 736 C C . ALA A 1 97 ? -3.846 6.102 -2.047 1.00 81.38 97 ALA A C 1
ATOM 738 O O . ALA A 1 97 ? -3.154 6.391 -3.026 1.00 81.38 97 ALA A O 1
ATOM 739 N N . VAL A 1 98 ? -3.508 5.098 -1.229 1.00 82.06 98 VAL A N 1
ATOM 740 C CA . VAL A 1 98 ? -2.346 4.222 -1.465 1.00 82.06 98 VAL A CA 1
ATOM 741 C C . VAL A 1 98 ? -2.541 3.346 -2.709 1.00 82.06 98 VAL A C 1
ATOM 743 O O . VAL A 1 98 ? -1.612 3.189 -3.505 1.00 82.06 98 VAL A O 1
ATOM 746 N N . ARG A 1 99 ? -3.741 2.786 -2.913 1.00 83.50 99 ARG A N 1
ATOM 747 C CA . ARG A 1 99 ? -4.064 1.980 -4.104 1.00 83.50 99 ARG A CA 1
ATOM 748 C C . ARG A 1 99 ? -3.956 2.799 -5.386 1.00 83.50 99 ARG A C 1
ATOM 750 O O . ARG A 1 99 ? -3.298 2.340 -6.315 1.00 83.50 99 ARG A O 1
ATOM 757 N N . GLU A 1 100 ? -4.511 4.007 -5.408 1.00 83.19 100 GLU A N 1
ATOM 758 C CA . GLU A 1 100 ? -4.433 4.911 -6.563 1.00 83.19 100 GLU A CA 1
ATOM 759 C C . GLU A 1 100 ? -2.979 5.270 -6.902 1.00 83.19 100 GLU A C 1
ATOM 761 O O . GLU A 1 100 ? -2.562 5.168 -8.057 1.00 83.19 100 GLU A O 1
ATOM 766 N N . LYS A 1 101 ? -2.149 5.595 -5.898 1.00 79.00 101 LYS A N 1
ATOM 767 C CA . LYS A 1 101 ? -0.716 5.854 -6.125 1.00 79.00 101 LYS A CA 1
ATOM 768 C C . LYS A 1 101 ? 0.037 4.630 -6.645 1.00 79.00 101 LYS A C 1
ATOM 770 O O . LYS A 1 101 ? 0.900 4.758 -7.514 1.00 79.00 101 LYS A O 1
ATOM 775 N N . ARG A 1 102 ? -0.304 3.432 -6.163 1.00 79.62 102 ARG A N 1
ATOM 776 C CA . ARG A 1 102 ? 0.268 2.178 -6.672 1.00 79.62 102 ARG A CA 1
ATOM 777 C C . ARG A 1 102 ? -0.142 1.910 -8.122 1.00 79.62 102 ARG A C 1
ATOM 779 O O . ARG A 1 102 ? 0.668 1.410 -8.898 1.00 79.62 102 ARG A O 1
ATOM 786 N N . GLU A 1 103 ? -1.383 2.202 -8.492 1.00 83.62 103 GLU A N 1
ATOM 787 C CA . GLU A 1 103 ? -1.862 2.064 -9.871 1.00 83.62 103 GLU A CA 1
ATOM 788 C C . GLU A 1 103 ? -1.174 3.052 -10.814 1.00 83.62 103 GLU A C 1
ATOM 790 O O . GLU A 1 103 ? -0.757 2.654 -11.902 1.00 83.62 103 GLU A O 1
ATOM 795 N N . LEU A 1 104 ? -0.941 4.290 -10.368 1.00 79.69 104 LEU A N 1
ATOM 796 C CA . LEU A 1 104 ? -0.132 5.264 -11.105 1.00 79.69 104 LEU A CA 1
ATOM 797 C C . LEU A 1 104 ? 1.295 4.759 -11.349 1.00 79.69 104 LEU A C 1
ATOM 799 O O . LEU A 1 104 ? 1.790 4.880 -12.469 1.00 79.69 104 LEU A O 1
ATOM 803 N N . LYS A 1 105 ? 1.932 4.135 -10.348 1.00 78.00 105 LYS A N 1
ATOM 804 C CA . LYS A 1 105 ? 3.255 3.505 -10.508 1.00 78.00 105 LYS A CA 1
ATOM 805 C C . LYS A 1 105 ? 3.218 2.373 -11.537 1.00 78.00 105 LYS A C 1
ATOM 807 O O . LYS A 1 105 ? 3.988 2.399 -12.487 1.00 78.00 105 LYS A O 1
ATOM 812 N N . LYS A 1 106 ? 2.253 1.450 -11.439 1.00 80.75 106 LYS A N 1
ATOM 813 C CA . LYS A 1 106 ? 2.076 0.374 -12.436 1.00 80.75 106 LYS A CA 1
ATOM 814 C C . LYS A 1 106 ? 1.899 0.917 -13.854 1.00 80.75 106 LYS A C 1
ATOM 816 O O . LYS A 1 106 ? 2.456 0.358 -14.793 1.00 80.75 106 LYS A O 1
ATOM 821 N N . HIS A 1 107 ? 1.122 1.986 -14.017 1.00 80.31 107 HIS A N 1
ATOM 822 C CA . HIS A 1 107 ? 0.926 2.619 -15.317 1.00 80.31 107 HIS A CA 1
ATOM 823 C C . HIS A 1 107 ? 2.218 3.285 -15.815 1.00 80.31 107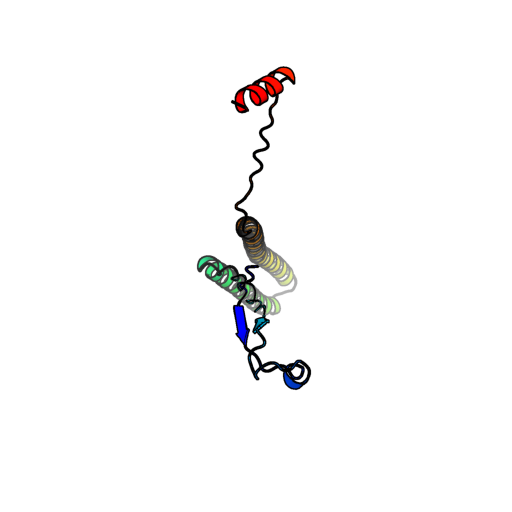 HIS A C 1
ATOM 825 O O . HIS A 1 107 ? 2.569 3.135 -16.984 1.00 80.31 107 HIS A O 1
ATOM 831 N N . LYS A 1 108 ? 2.963 3.974 -14.938 1.00 75.00 108 LYS A N 1
ATOM 832 C CA . LYS A 1 108 ? 4.287 4.533 -15.258 1.00 75.00 108 LYS A CA 1
ATOM 833 C C . LYS A 1 108 ? 5.256 3.435 -15.711 1.00 75.00 108 LYS A C 1
ATOM 835 O O . LYS A 1 108 ? 5.888 3.605 -16.747 1.00 75.00 108 LYS A O 1
ATOM 840 N N . ASP A 1 109 ? 5.305 2.308 -15.004 1.00 73.94 109 ASP A N 1
ATOM 841 C CA . ASP A 1 109 ? 6.166 1.161 -15.322 1.00 73.94 109 ASP A CA 1
ATOM 842 C C . ASP A 1 109 ? 5.791 0.499 -16.659 1.00 73.94 109 ASP A C 1
ATOM 844 O O . ASP A 1 109 ? 6.651 0.090 -17.441 1.00 73.94 109 ASP A O 1
ATOM 848 N N . GLN A 1 110 ? 4.495 0.416 -16.970 1.00 75.00 110 GLN A N 1
ATOM 849 C CA . GLN A 1 110 ? 4.024 -0.076 -18.268 1.00 75.00 110 GLN A CA 1
ATOM 850 C C . GLN A 1 110 ? 4.403 0.872 -19.411 1.00 75.00 110 GLN A C 1
ATOM 852 O O . GLN A 1 110 ? 4.848 0.427 -20.465 1.00 75.00 110 GLN A O 1
ATOM 857 N N . VAL A 1 111 ? 4.271 2.184 -19.213 1.00 72.56 111 VAL A N 1
ATOM 858 C CA . VAL A 1 111 ? 4.669 3.175 -20.223 1.00 72.56 111 VAL A CA 1
ATOM 859 C C . VAL A 1 111 ? 6.191 3.196 -20.404 1.00 72.56 111 VAL A C 1
ATOM 861 O O . VAL A 1 111 ? 6.670 3.246 -21.538 1.00 72.56 111 VAL A O 1
ATOM 864 N N . SER A 1 112 ? 6.961 3.105 -19.315 1.00 67.19 112 SER A N 1
ATOM 865 C CA . SER A 1 112 ? 8.425 3.128 -19.362 1.00 67.19 112 SER A CA 1
ATOM 866 C C . SER A 1 112 ? 8.997 1.878 -20.042 1.00 67.19 112 SER A C 1
ATOM 868 O O . SER A 1 112 ? 9.872 2.001 -20.900 1.00 67.19 112 SER A O 1
ATOM 870 N N . THR A 1 113 ? 8.445 0.692 -19.772 1.00 61.56 113 THR A N 1
ATOM 871 C CA . THR A 1 113 ? 8.825 -0.557 -20.462 1.00 61.56 113 THR A CA 1
ATOM 872 C C . THR A 1 113 ? 8.505 -0.537 -21.958 1.00 61.56 113 THR A C 1
ATOM 874 O O . THR A 1 113 ? 9.306 -1.030 -22.751 1.00 61.56 113 THR A O 1
ATOM 877 N N . ILE A 1 114 ? 7.402 0.096 -22.376 1.00 60.22 114 ILE A N 1
ATOM 878 C CA . ILE A 1 114 ? 7.096 0.317 -23.802 1.00 60.22 114 ILE A CA 1
ATOM 879 C C . ILE A 1 114 ? 8.129 1.250 -24.456 1.00 60.22 114 ILE A C 1
ATOM 881 O O . ILE A 1 114 ? 8.495 1.048 -25.614 1.00 60.22 114 ILE A O 1
ATOM 885 N N . SER A 1 115 ? 8.633 2.252 -23.730 1.00 55.03 115 SER A N 1
ATOM 886 C CA . SER A 1 115 ? 9.642 3.190 -24.247 1.00 55.03 115 SER A CA 1
ATOM 887 C C . SER A 1 115 ? 11.089 2.674 -24.218 1.00 55.03 115 SER A C 1
ATOM 889 O O . SER A 1 115 ? 11.916 3.187 -24.969 1.00 55.03 115 SER A O 1
ATOM 891 N N . ALA A 1 116 ? 11.398 1.668 -23.391 1.00 53.41 116 ALA A N 1
ATOM 892 C CA . ALA A 1 116 ? 12.754 1.145 -23.178 1.00 53.41 116 ALA A CA 1
ATOM 893 C C . ALA A 1 116 ? 13.148 -0.022 -24.106 1.00 53.41 116 ALA A C 1
ATOM 895 O O . ALA A 1 116 ? 14.291 -0.475 -24.071 1.00 53.41 116 ALA A O 1
ATOM 896 N N . GLY A 1 117 ? 12.238 -0.516 -24.952 1.00 52.69 117 GLY A N 1
ATOM 897 C CA . GLY A 1 117 ? 12.616 -1.422 -26.035 1.00 52.69 117 GLY A CA 1
ATOM 898 C C . GLY A 1 117 ? 13.518 -0.698 -27.039 1.00 52.69 117 GLY A C 1
ATOM 899 O O . GLY A 1 117 ? 13.152 0.375 -27.513 1.00 52.69 117 GLY A O 1
ATOM 900 N N . GLU A 1 118 ? 14.673 -1.285 -27.376 1.00 49.34 118 GLU A N 1
ATOM 901 C CA . GLU A 1 118 ? 15.685 -0.847 -28.367 1.00 49.34 118 GLU A CA 1
ATOM 902 C C . GLU A 1 118 ? 15.166 -0.777 -29.823 1.00 49.34 118 GLU A C 1
ATOM 904 O O . GLU A 1 118 ? 15.737 -1.286 -30.786 1.00 49.34 118 GLU A O 1
ATOM 909 N N . GLY A 1 119 ? 14.041 -0.115 -30.004 1.00 54.97 119 GLY A N 1
ATOM 910 C CA . GLY A 1 119 ? 13.407 0.198 -31.261 1.00 54.97 119 GLY A CA 1
ATOM 911 C C . GLY A 1 119 ? 12.404 1.275 -30.929 1.00 54.97 119 GLY A C 1
ATOM 912 O O . GLY A 1 119 ? 11.232 0.960 -30.734 1.00 54.97 119 GLY A O 1
ATOM 913 N N . GLY A 1 120 ? 12.906 2.511 -30.788 1.00 49.12 120 GLY A N 1
ATOM 914 C CA . GLY A 1 120 ? 12.123 3.686 -30.412 1.00 49.12 120 GLY A CA 1
ATOM 915 C C . GLY A 1 120 ? 10.747 3.624 -31.049 1.00 49.12 120 GLY A C 1
ATOM 916 O O . GLY A 1 120 ? 10.664 3.314 -32.239 1.00 49.12 120 GLY A O 1
ATOM 917 N N . ALA A 1 121 ? 9.716 3.816 -30.218 1.00 51.22 121 ALA A N 1
ATOM 918 C CA . ALA A 1 121 ? 8.314 3.605 -30.543 1.00 51.22 121 ALA A CA 1
ATOM 919 C C . ALA A 1 121 ? 8.072 3.822 -32.036 1.00 51.22 121 ALA A C 1
ATOM 921 O O . ALA A 1 121 ? 8.012 4.958 -32.511 1.00 51.22 121 ALA A O 1
ATOM 922 N N . LYS A 1 122 ? 7.964 2.725 -32.795 1.00 56.28 122 LYS A N 1
ATOM 923 C CA . LYS A 1 122 ? 7.376 2.799 -34.123 1.00 56.28 122 LYS A CA 1
ATOM 924 C C . LYS A 1 122 ? 5.909 3.073 -33.860 1.00 56.28 122 LYS A C 1
ATOM 926 O O . LYS A 1 122 ? 5.093 2.155 -33.860 1.00 56.28 122 LYS A O 1
ATOM 931 N N . THR A 1 123 ? 5.578 4.334 -33.591 1.00 55.16 123 THR A N 1
ATOM 932 C CA . THR A 1 123 ? 4.275 4.866 -33.935 1.00 55.16 123 THR A CA 1
ATOM 933 C C . THR A 1 123 ? 4.124 4.517 -35.400 1.00 55.16 123 THR A C 1
ATOM 935 O O . THR A 1 123 ? 4.683 5.149 -36.296 1.00 55.16 123 THR A O 1
ATOM 938 N N . VAL A 1 124 ? 3.429 3.412 -35.658 1.00 56.75 124 VAL A N 1
ATOM 939 C CA . VAL A 1 124 ? 2.816 3.205 -36.950 1.00 56.75 124 VAL A CA 1
ATOM 940 C C . VAL A 1 124 ? 1.795 4.326 -36.977 1.00 56.75 124 VAL A C 1
ATOM 942 O O . VAL A 1 124 ? 0.689 4.179 -36.464 1.00 56.75 124 VAL A O 1
ATOM 945 N N . ASN A 1 125 ? 2.213 5.501 -37.458 1.00 56.62 125 ASN A N 1
ATOM 946 C CA . ASN A 1 125 ? 1.293 6.485 -37.978 1.00 56.62 125 ASN A CA 1
ATOM 947 C C . ASN A 1 125 ? 0.545 5.701 -39.042 1.00 56.62 125 ASN A C 1
ATOM 949 O O . ASN A 1 125 ? 1.049 5.490 -40.147 1.00 56.62 125 ASN A O 1
ATOM 953 N N . ASN A 1 126 ? -0.594 5.136 -38.647 1.00 58.38 126 ASN A N 1
ATOM 954 C CA . ASN A 1 126 ? -1.537 4.541 -39.555 1.00 58.38 126 ASN A CA 1
ATOM 955 C C . ASN A 1 126 ? -2.074 5.735 -40.328 1.00 58.38 126 ASN A C 1
ATOM 957 O O . ASN A 1 126 ? -3.087 6.325 -39.958 1.00 58.38 126 ASN A O 1
ATOM 961 N N . ASN A 1 127 ? -1.294 6.175 -41.316 1.00 63.75 127 ASN A N 1
ATOM 962 C CA . ASN A 1 127 ? -1.700 7.149 -42.297 1.00 63.75 127 ASN A CA 1
ATOM 963 C C . ASN A 1 127 ? -2.866 6.476 -43.000 1.00 63.75 127 ASN A C 1
ATOM 965 O O . ASN A 1 127 ? -2.677 5.683 -43.920 1.00 63.75 127 ASN A O 1
ATOM 969 N N . LEU A 1 128 ? -4.065 6.714 -42.477 1.00 62.66 128 LEU A N 1
ATOM 970 C CA . LEU A 1 128 ? -5.307 6.302 -43.082 1.00 62.66 128 LEU A CA 1
ATOM 971 C C . LEU A 1 128 ? -5.398 7.099 -44.383 1.00 62.66 128 LEU A C 1
ATOM 973 O O . LEU A 1 128 ? -5.893 8.222 -44.411 1.00 62.66 128 LEU A O 1
ATOM 977 N N . ILE A 1 129 ? -4.812 6.558 -45.449 1.00 60.69 129 ILE A N 1
ATOM 978 C CA . ILE A 1 129 ? -4.898 7.138 -46.782 1.00 60.69 129 ILE A CA 1
ATOM 979 C C . ILE A 1 129 ? -6.299 6.795 -47.275 1.00 60.69 129 ILE A C 1
ATOM 981 O O . ILE A 1 129 ? -6.540 5.727 -47.834 1.00 60.69 129 ILE A O 1
ATOM 985 N N . VAL A 1 130 ? -7.244 7.693 -47.009 1.00 63.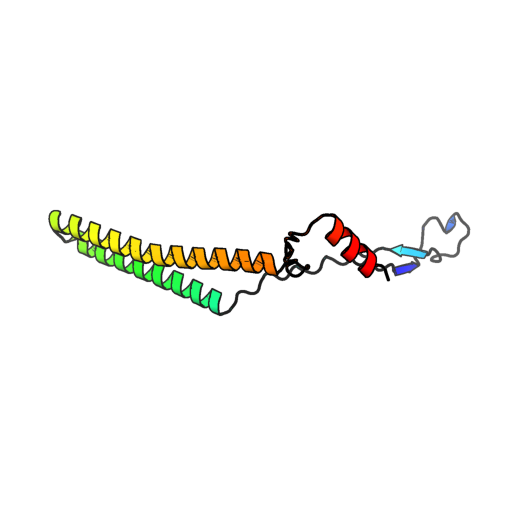75 130 VAL A N 1
ATOM 986 C CA . VAL A 1 130 ? -8.559 7.670 -47.648 1.00 63.75 130 VAL A CA 1
ATOM 987 C C . VAL A 1 130 ? -8.381 8.309 -49.024 1.00 63.75 130 VAL A C 1
ATOM 989 O O . VAL A 1 130 ? -8.609 9.500 -49.196 1.00 63.75 130 VAL A O 1
ATOM 992 N N . ALA A 1 131 ? -7.879 7.527 -49.978 1.00 67.00 131 ALA A N 1
ATOM 993 C CA . ALA A 1 131 ? -7.702 7.932 -51.370 1.00 67.00 131 ALA A CA 1
ATOM 994 C C . ALA A 1 131 ? -8.220 6.830 -52.300 1.00 67.00 131 ALA A C 1
ATOM 996 O O . ALA A 1 131 ? -8.209 5.648 -51.942 1.00 67.00 131 ALA A O 1
ATOM 997 N N . ASP A 1 132 ? -8.671 7.211 -53.495 1.00 71.62 132 ASP A N 1
ATOM 998 C CA . ASP A 1 132 ? -9.090 6.240 -54.506 1.00 71.62 132 ASP A CA 1
ATOM 999 C C . ASP A 1 132 ? -7.868 5.477 -55.052 1.00 71.62 132 ASP A C 1
ATOM 1001 O O . ASP A 1 132 ? -6.738 5.974 -55.084 1.00 71.62 132 ASP A O 1
ATOM 1005 N N . ARG A 1 133 ? -8.085 4.245 -55.518 1.00 71.62 133 ARG A N 1
ATOM 1006 C CA . ARG A 1 133 ? -7.033 3.330 -55.985 1.00 71.62 133 ARG A CA 1
ATOM 1007 C C . ARG A 1 133 ? -6.132 3.967 -57.051 1.00 71.62 133 ARG A C 1
ATOM 1009 O O . ARG A 1 133 ? -4.935 3.682 -57.088 1.00 71.62 133 ARG A O 1
ATOM 1016 N N . ASN A 1 134 ? -6.684 4.837 -57.895 1.00 78.69 134 ASN A N 1
ATOM 1017 C CA . ASN A 1 134 ? -5.938 5.539 -58.941 1.00 78.69 134 ASN A CA 1
ATOM 1018 C C . ASN A 1 134 ? -4.980 6.612 -58.392 1.00 78.69 134 ASN A C 1
ATOM 1020 O O . ASN A 1 134 ? -3.898 6.801 -58.947 1.00 78.69 134 ASN A O 1
ATOM 1024 N N . GLU A 1 135 ? -5.334 7.284 -57.295 1.00 77.31 135 GLU A N 1
ATOM 1025 C CA . GLU A 1 135 ? -4.473 8.283 -56.646 1.00 77.31 135 GLU A CA 1
ATOM 1026 C C . GLU A 1 135 ? -3.291 7.617 -55.942 1.00 77.31 135 GLU A C 1
ATOM 1028 O O . GLU A 1 135 ? -2.152 8.066 -56.076 1.00 77.31 135 GLU A O 1
ATOM 1033 N N . ILE A 1 136 ? -3.535 6.476 -55.288 1.00 77.50 136 ILE A N 1
ATOM 1034 C CA . ILE A 1 136 ? -2.486 5.678 -54.637 1.00 77.50 136 ILE A CA 1
ATOM 1035 C C . ILE A 1 136 ? -1.439 5.220 -55.664 1.00 77.50 136 ILE A C 1
ATOM 1037 O O . ILE A 1 136 ? -0.236 5.287 -55.406 1.00 77.50 136 ILE A O 1
ATOM 1041 N N . LEU A 1 137 ? -1.882 4.789 -56.849 1.00 78.50 137 LEU A N 1
ATOM 1042 C CA . LEU A 1 137 ? -0.984 4.342 -57.917 1.00 78.50 137 LEU A CA 1
ATOM 1043 C C . LEU A 1 137 ? -0.139 5.480 -58.504 1.00 78.50 137 LEU A C 1
ATOM 1045 O O . LEU A 1 137 ? 1.023 5.243 -58.826 1.00 78.50 137 LEU A O 1
ATOM 1049 N N . ARG A 1 138 ? -0.672 6.706 -58.600 1.00 80.31 138 ARG A N 1
ATOM 1050 C CA . ARG A 1 138 ? 0.109 7.877 -59.038 1.00 80.31 138 ARG A CA 1
ATOM 1051 C C . ARG A 1 138 ? 1.184 8.256 -58.025 1.00 80.31 138 ARG A C 1
ATOM 1053 O O . ARG A 1 138 ? 2.343 8.376 -58.397 1.00 80.31 138 ARG A O 1
ATOM 1060 N N . ILE A 1 139 ? 0.829 8.327 -56.742 1.00 79.62 139 ILE A N 1
ATOM 1061 C CA . ILE A 1 139 ? 1.778 8.652 -55.665 1.00 79.62 139 ILE A CA 1
ATOM 1062 C C . ILE A 1 139 ? 2.923 7.626 -55.605 1.00 79.62 139 ILE A C 1
ATOM 1064 O O . ILE A 1 139 ? 4.077 7.982 -55.371 1.00 79.62 139 ILE A O 1
ATOM 1068 N N . LEU A 1 140 ? 2.626 6.342 -55.832 1.00 78.56 140 LEU A N 1
ATOM 1069 C CA . LEU A 1 140 ? 3.644 5.288 -55.884 1.00 78.56 140 LEU A CA 1
ATOM 1070 C C . LEU A 1 140 ? 4.512 5.340 -57.149 1.00 78.56 140 LEU A C 1
ATOM 1072 O O . LEU A 1 140 ? 5.680 4.957 -57.083 1.00 78.56 140 LEU A O 1
ATOM 1076 N N . ALA A 1 141 ? 3.961 5.790 -58.279 1.00 78.56 141 ALA A N 1
ATOM 1077 C CA . ALA A 1 141 ? 4.711 5.967 -59.519 1.00 78.56 141 ALA A CA 1
ATOM 1078 C C . ALA A 1 141 ? 5.675 7.161 -59.430 1.00 78.56 141 ALA A C 1
ATOM 1080 O O . ALA A 1 141 ? 6.844 7.016 -59.782 1.00 78.56 141 ALA A O 1
ATOM 1081 N N . ASP A 1 142 ? 5.226 8.287 -58.870 1.00 72.69 142 ASP A N 1
ATOM 1082 C CA . ASP A 1 142 ? 6.041 9.500 -58.710 1.00 72.69 142 ASP A CA 1
ATOM 1083 C C . ASP A 1 142 ? 7.199 9.304 -57.717 1.00 72.69 142 ASP A C 1
ATOM 1085 O O . ASP A 1 142 ? 8.255 9.915 -57.851 1.00 72.69 142 ASP A O 1
ATOM 1089 N N . ARG A 1 143 ? 7.045 8.407 -56.734 1.00 67.56 143 ARG A N 1
ATOM 1090 C CA . ARG A 1 143 ? 8.076 8.115 -55.721 1.00 67.56 143 ARG A CA 1
ATOM 1091 C C . ARG A 1 143 ? 9.209 7.203 -56.219 1.00 67.56 143 ARG A C 1
ATOM 1093 O O . ARG A 1 143 ? 10.146 6.944 -55.469 1.00 67.56 143 ARG A O 1
ATOM 1100 N N . LYS A 1 144 ? 9.109 6.661 -57.438 1.00 55.03 144 LYS A N 1
ATOM 1101 C CA . LYS A 1 144 ? 10.108 5.752 -58.033 1.00 55.03 144 LYS A CA 1
ATOM 1102 C C . LYS A 1 144 ? 11.094 6.441 -58.992 1.00 55.03 144 LYS A C 1
ATOM 1104 O O . LYS A 1 144 ? 11.868 5.728 -59.630 1.00 55.03 144 LYS A O 1
ATOM 1109 N N . ALA A 1 145 ? 11.062 7.773 -59.080 1.00 44.25 145 ALA A N 1
ATOM 1110 C CA . ALA A 1 145 ? 12.043 8.598 -59.788 1.00 44.25 145 ALA A CA 1
ATOM 1111 C C . ALA A 1 145 ? 13.122 9.134 -58.836 1.00 44.25 145 ALA A C 1
ATOM 1113 O O . ALA A 1 145 ? 12.771 9.482 -57.685 1.00 44.25 145 ALA A O 1
#

Radius of gyration: 34.37 Å; chains: 1; bounding box: 80×49×87 Å

pLDDT: mean 70.91, std 13.91, range [37.62, 89.06]